Protein AF-A0A1F4R4M8-F1 (afdb_monomer_lite)

Foldseek 3Di:
DVVVVPDVVVVVVVVVVVVVVVVVVLVVVLVVCCVPQQVVQVPDPDPVSNVVSVVVNVVSVVVVVVVVVVPDPDDPPDDPDDDDDDDDDDDDDDDDDDDDDDDD

Radius of gyration: 30.91 Å; chains: 1; bounding box: 48×76×62 Å

Secondary structure (DSSP, 8-state):
-TTTT--HHHHHHHHHHHHHHHHHHHHHHHHHHIIIIIHHHHHSS-HHHHHHHHHHHHHHHHHHHHHHHTT---------------------------------

pLDDT: mean 76.57, std 21.93, range [35.12, 97.94]

Structure (mmCIF, N/CA/C/O backbone):
data_AF-A0A1F4R4M8-F1
#
_entry.id   AF-A0A1F4R4M8-F1
#
loop_
_atom_site.group_PDB
_atom_site.id
_atom_site.type_symbol
_atom_site.label_atom_id
_atom_site.label_alt_id
_atom_site.label_comp_id
_atom_site.label_asym_id
_atom_site.label_entity_id
_atom_site.label_seq_id
_atom_site.pdbx_PDB_ins_code
_atom_site.Cartn_x
_atom_site.Cartn_y
_atom_site.Cartn_z
_atom_site.occupancy
_atom_site.B_iso_or_equiv
_atom_site.auth_seq_id
_atom_site.auth_comp_id
_atom_site.auth_asym_id
_atom_site.auth_atom_id
_atom_site.pdbx_PDB_model_num
ATOM 1 N N . MET A 1 1 ? 11.068 -4.190 -20.394 1.00 91.06 1 MET A N 1
ATOM 2 C CA . MET A 1 1 ? 11.475 -2.790 -20.660 1.00 91.06 1 MET A CA 1
ATOM 3 C C . MET A 1 1 ? 12.982 -2.633 -20.593 1.00 91.06 1 MET A C 1
ATOM 5 O O . MET A 1 1 ? 13.548 -2.241 -21.595 1.00 91.06 1 MET A O 1
ATOM 9 N N . VAL A 1 2 ? 13.628 -2.990 -19.476 1.00 95.94 2 VAL A N 1
ATOM 10 C CA . VAL A 1 2 ? 15.100 -2.937 -19.349 1.00 95.94 2 VAL A CA 1
ATOM 11 C C . VAL A 1 2 ? 15.790 -3.867 -20.353 1.00 95.94 2 VAL A C 1
ATOM 13 O O . VAL A 1 2 ? 16.613 -3.418 -21.132 1.00 95.94 2 VAL A O 1
ATOM 16 N N . GLU A 1 3 ? 15.383 -5.139 -20.419 1.00 96.69 3 GLU A N 1
ATOM 17 C CA . GLU A 1 3 ? 15.922 -6.115 -21.391 1.00 96.69 3 GLU A CA 1
ATOM 18 C C . GLU A 1 3 ? 15.664 -5.732 -22.858 1.00 96.69 3 GLU A C 1
ATOM 20 O O . GLU A 1 3 ? 16.331 -6.229 -23.757 1.00 96.69 3 GLU A O 1
ATOM 25 N N . ALA A 1 4 ? 14.686 -4.853 -23.092 1.00 95.88 4 ALA A N 1
ATOM 26 C CA . ALA A 1 4 ? 14.323 -4.350 -24.413 1.00 95.88 4 ALA A CA 1
ATOM 27 C C . ALA A 1 4 ? 14.944 -2.971 -24.713 1.00 95.88 4 ALA A C 1
ATOM 29 O O . ALA A 1 4 ? 14.525 -2.330 -25.671 1.00 95.88 4 ALA A O 1
ATOM 30 N N . ASP A 1 5 ? 15.878 -2.505 -23.874 1.00 94.00 5 ASP A N 1
ATOM 31 C CA . ASP A 1 5 ? 16.572 -1.212 -23.977 1.00 94.00 5 ASP A CA 1
ATOM 32 C C . ASP A 1 5 ? 15.616 -0.013 -24.159 1.00 94.00 5 ASP A C 1
ATOM 34 O O . ASP A 1 5 ? 15.847 0.915 -24.934 1.00 94.00 5 ASP A O 1
ATOM 38 N N . ALA A 1 6 ? 14.475 -0.063 -23.457 1.00 96.81 6 ALA A N 1
ATOM 39 C CA . ALA A 1 6 ? 13.471 0.993 -23.496 1.00 96.81 6 ALA A CA 1
ATOM 40 C C . ALA A 1 6 ? 14.022 2.307 -22.921 1.00 96.81 6 ALA A C 1
ATOM 42 O O . ALA A 1 6 ? 14.856 2.313 -22.014 1.00 96.81 6 ALA A O 1
ATOM 43 N N . TYR A 1 7 ? 13.501 3.434 -23.406 1.00 97.69 7 TYR A N 1
ATOM 44 C CA . TYR A 1 7 ? 13.995 4.754 -23.034 1.00 97.69 7 TYR A CA 1
ATOM 45 C C . TYR A 1 7 ? 13.889 4.990 -21.517 1.00 97.69 7 TYR A C 1
ATOM 47 O O . TYR A 1 7 ? 12.810 4.888 -20.931 1.00 97.69 7 TYR A O 1
ATOM 55 N N . CYS A 1 8 ? 15.011 5.315 -20.865 1.00 97.75 8 CYS A N 1
ATOM 56 C CA . CYS A 1 8 ? 15.104 5.359 -19.400 1.00 97.75 8 CYS A CA 1
ATOM 57 C C . CYS A 1 8 ? 14.011 6.206 -18.713 1.00 97.75 8 CYS A C 1
ATOM 59 O O . CYS A 1 8 ? 13.453 5.737 -17.719 1.00 97.75 8 CYS A O 1
ATOM 61 N N . PRO A 1 9 ? 13.637 7.403 -19.211 1.00 96.94 9 PRO A N 1
ATOM 62 C CA . PRO A 1 9 ? 12.529 8.171 -18.642 1.00 96.94 9 PRO A CA 1
ATOM 63 C C . PRO A 1 9 ? 11.184 7.431 -18.627 1.00 96.94 9 PRO A C 1
ATOM 65 O O . PRO A 1 9 ? 10.409 7.610 -17.691 1.00 96.94 9 PRO A O 1
ATOM 68 N N . GLU A 1 10 ? 10.909 6.565 -19.605 1.00 97.12 10 GLU A N 1
ATOM 69 C CA . GLU A 1 10 ? 9.683 5.754 -19.638 1.00 97.12 10 GLU A CA 1
ATOM 70 C C . GLU A 1 10 ? 9.711 4.648 -18.580 1.00 97.12 10 GLU A C 1
ATOM 72 O O . GLU A 1 10 ? 8.706 4.399 -17.913 1.00 97.12 10 GLU A O 1
ATOM 77 N N . ILE A 1 11 ? 10.873 4.020 -18.373 1.00 97.94 11 ILE A N 1
ATOM 78 C CA . ILE A 1 11 ? 11.073 3.023 -17.311 1.00 97.94 11 ILE A CA 1
ATOM 79 C C . ILE A 1 11 ? 10.862 3.672 -15.941 1.00 97.94 11 ILE A C 1
ATOM 81 O O . ILE A 1 11 ? 10.142 3.129 -15.103 1.00 97.94 11 ILE A O 1
ATOM 85 N N . LEU A 1 12 ? 11.441 4.858 -15.726 1.00 97.44 12 LEU A N 1
ATOM 86 C CA . LEU A 1 12 ? 11.257 5.628 -14.495 1.00 97.44 12 LEU A CA 1
ATOM 87 C C . LEU A 1 12 ? 9.789 6.009 -14.282 1.00 97.44 12 LEU A C 1
ATOM 89 O O . LEU A 1 12 ? 9.268 5.854 -13.177 1.00 97.44 12 LEU A O 1
ATOM 93 N N . ALA A 1 13 ? 9.096 6.454 -15.332 1.00 97.31 13 ALA A N 1
ATOM 94 C CA . ALA A 1 13 ? 7.676 6.774 -15.255 1.00 97.31 13 ALA A CA 1
ATOM 95 C C . ALA A 1 13 ? 6.834 5.552 -14.848 1.00 97.31 13 ALA A C 1
ATOM 97 O O . ALA A 1 13 ? 5.946 5.676 -14.001 1.00 97.31 13 ALA A O 1
ATOM 98 N N . GLN A 1 14 ? 7.133 4.366 -15.389 1.00 97.44 14 GLN A N 1
ATOM 99 C CA . GLN A 1 14 ? 6.439 3.138 -15.001 1.00 97.44 14 GLN A CA 1
ATOM 100 C C . GLN A 1 14 ? 6.777 2.684 -13.579 1.00 97.44 14 GLN A C 1
ATOM 102 O O . GLN A 1 14 ? 5.871 2.306 -12.839 1.00 97.44 14 GLN A O 1
ATOM 107 N N . ALA A 1 15 ? 8.037 2.778 -13.153 1.00 97.38 15 ALA A N 1
ATOM 108 C CA . ALA A 1 15 ? 8.420 2.474 -11.775 1.00 97.38 15 ALA A CA 1
ATOM 109 C C . ALA A 1 15 ? 7.666 3.369 -10.774 1.00 97.38 15 ALA A C 1
ATOM 111 O O . ALA A 1 15 ? 7.116 2.882 -9.786 1.00 97.38 15 ALA A O 1
ATOM 112 N N . LEU A 1 16 ? 7.544 4.667 -11.072 1.00 97.00 16 LEU A N 1
ATOM 113 C CA . LEU A 1 16 ? 6.754 5.602 -10.267 1.00 97.00 16 LEU A CA 1
ATOM 114 C C . LEU A 1 16 ? 5.256 5.278 -10.288 1.00 97.00 16 LEU A C 1
ATOM 116 O O . LEU A 1 16 ? 4.578 5.450 -9.276 1.00 97.00 16 LEU A O 1
ATOM 120 N N . ALA A 1 17 ? 4.722 4.801 -11.414 1.00 97.12 17 ALA A N 1
ATOM 121 C CA . ALA A 1 17 ? 3.336 4.348 -11.486 1.00 97.12 17 ALA A CA 1
ATOM 122 C C . ALA A 1 17 ? 3.090 3.140 -10.566 1.00 97.12 17 ALA A C 1
ATOM 124 O O . ALA A 1 17 ? 2.095 3.123 -9.841 1.00 97.12 17 ALA A O 1
ATOM 125 N N . VAL A 1 18 ? 4.018 2.178 -10.533 1.00 97.88 18 VAL A N 1
ATOM 126 C CA . VAL A 1 18 ? 3.958 1.028 -9.618 1.00 97.88 18 VAL A CA 1
ATOM 127 C C . VAL A 1 18 ? 4.041 1.482 -8.162 1.00 97.88 18 VAL A C 1
ATOM 129 O O . VAL A 1 18 ? 3.224 1.046 -7.355 1.00 97.88 18 VAL A O 1
ATOM 132 N N . GLN A 1 19 ? 4.947 2.405 -7.826 1.00 95.94 19 GLN A N 1
ATOM 133 C CA . GLN A 1 19 ? 5.043 2.943 -6.466 1.00 95.94 19 GLN A CA 1
ATOM 134 C C . GLN A 1 19 ? 3.715 3.563 -6.012 1.00 95.94 19 GLN A C 1
ATOM 136 O O . GLN A 1 19 ? 3.204 3.228 -4.948 1.00 95.94 19 GLN A O 1
ATOM 141 N N . ARG A 1 20 ? 3.091 4.394 -6.856 1.00 95.19 20 ARG A N 1
ATOM 142 C CA . ARG A 1 20 ? 1.782 5.002 -6.557 1.00 95.19 20 ARG A CA 1
ATOM 143 C C . ARG A 1 20 ? 0.676 3.960 -6.394 1.00 95.19 20 ARG A C 1
ATOM 145 O O . ARG A 1 20 ? -0.207 4.130 -5.555 1.00 95.19 20 ARG A O 1
ATOM 152 N N . ALA A 1 21 ? 0.709 2.892 -7.190 1.00 96.56 21 ALA A N 1
ATOM 153 C CA . ALA A 1 21 ? -0.239 1.792 -7.060 1.00 96.56 21 ALA A CA 1
ATOM 154 C C . ALA A 1 21 ? -0.069 1.061 -5.717 1.00 96.56 21 ALA A C 1
ATOM 156 O O . ALA A 1 21 ? -1.066 0.773 -5.056 1.00 96.56 21 ALA A O 1
ATOM 157 N N . ILE A 1 22 ? 1.172 0.828 -5.279 1.00 95.81 22 ILE A N 1
ATOM 158 C CA . ILE A 1 22 ? 1.485 0.237 -3.969 1.00 95.81 22 ILE A CA 1
ATOM 159 C C . ILE A 1 22 ? 1.042 1.162 -2.831 1.00 95.81 22 ILE A C 1
ATOM 161 O O . ILE A 1 22 ? 0.443 0.690 -1.863 1.00 95.81 22 ILE A O 1
ATOM 165 N N . ASP A 1 23 ? 1.273 2.470 -2.947 1.00 89.69 23 ASP A N 1
ATOM 166 C CA . ASP A 1 23 ? 0.842 3.445 -1.942 1.00 89.69 23 ASP A CA 1
ATOM 167 C C . ASP A 1 23 ? -0.687 3.442 -1.798 1.00 89.69 23 ASP A C 1
ATOM 169 O O . ASP A 1 23 ? -1.215 3.411 -0.682 1.00 89.69 23 ASP A O 1
ATOM 173 N N . ARG A 1 24 ? -1.416 3.410 -2.924 1.00 94.31 24 ARG A N 1
ATOM 174 C CA . ARG A 1 24 ? -2.881 3.315 -2.914 1.00 94.31 24 ARG A CA 1
ATOM 175 C C . ARG A 1 24 ? -3.353 1.994 -2.320 1.00 94.31 24 ARG A C 1
ATOM 177 O O . ARG A 1 24 ? -4.240 2.009 -1.475 1.00 94.31 24 ARG A O 1
ATOM 184 N N . PHE A 1 25 ? -2.761 0.875 -2.728 1.00 94.81 25 PHE A N 1
ATOM 185 C CA . PHE A 1 25 ? -3.081 -0.439 -2.176 1.00 94.81 25 PHE A CA 1
ATOM 186 C C . PHE A 1 25 ? -2.876 -0.481 -0.656 1.00 94.81 25 PHE A C 1
ATOM 188 O O . PHE A 1 25 ? -3.743 -0.957 0.071 1.00 94.81 25 PHE A O 1
ATOM 195 N N . SER A 1 26 ? -1.768 0.079 -0.168 1.00 91.06 26 SER A N 1
ATOM 196 C CA . SER A 1 26 ? -1.457 0.142 1.263 1.00 91.06 26 SER A CA 1
ATOM 197 C C . SER A 1 26 ? -2.496 0.959 2.037 1.00 91.06 26 SER A C 1
ATOM 199 O O . SER A 1 26 ? -2.889 0.573 3.137 1.00 91.06 26 SER A O 1
ATOM 201 N N . PHE A 1 27 ? -2.972 2.067 1.458 1.00 91.50 27 PHE A N 1
ATOM 202 C CA . PHE A 1 27 ? -4.051 2.869 2.036 1.00 91.50 27 PHE A CA 1
ATOM 203 C C . PHE A 1 27 ? -5.369 2.087 2.125 1.00 91.50 27 PHE A C 1
ATOM 205 O O . PHE A 1 27 ? -5.974 2.043 3.192 1.00 91.50 27 PHE A O 1
ATOM 212 N N . GLU A 1 28 ? -5.790 1.445 1.033 1.00 95.94 28 GLU A N 1
ATOM 213 C CA . GLU A 1 28 ? -7.030 0.653 0.989 1.00 95.94 28 GLU A CA 1
ATOM 214 C C . GLU A 1 28 ? -6.993 -0.518 1.978 1.00 95.94 28 GLU A C 1
ATOM 216 O O . GLU A 1 28 ? -7.959 -0.769 2.698 1.00 95.94 28 GLU A O 1
ATOM 221 N N . LEU A 1 29 ? -5.854 -1.212 2.066 1.00 92.94 29 LEU A N 1
ATOM 222 C CA . LEU A 1 29 ? -5.663 -2.310 3.009 1.00 92.94 29 LEU A CA 1
ATOM 223 C C . LEU A 1 29 ? -5.7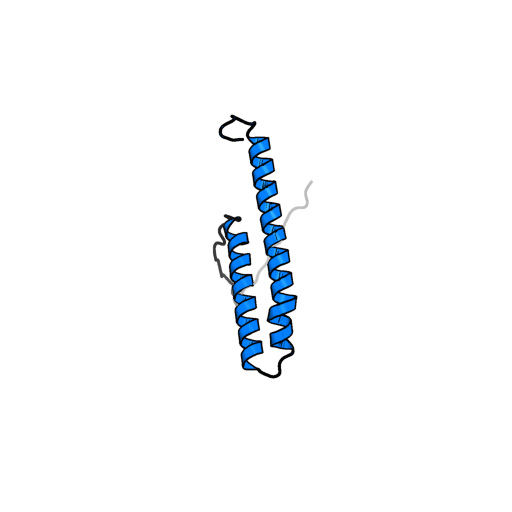90 -1.833 4.462 1.00 92.94 29 LEU A C 1
ATOM 225 O O . LEU A 1 29 ? -6.468 -2.476 5.265 1.00 92.94 29 LEU A O 1
ATOM 229 N N . LEU A 1 30 ? -5.169 -0.696 4.795 1.00 93.12 30 LEU A N 1
ATOM 230 C CA . LEU A 1 30 ? -5.274 -0.102 6.126 1.00 93.12 30 LEU A CA 1
ATOM 231 C C . LEU A 1 30 ? -6.710 0.334 6.434 1.00 93.12 30 LEU A C 1
ATOM 233 O O . LEU A 1 30 ? -7.206 0.063 7.526 1.00 93.12 30 LEU A O 1
ATOM 237 N N . GLN A 1 31 ? -7.387 0.975 5.479 1.00 94.12 31 GLN A N 1
ATOM 238 C CA . GLN A 1 31 ? -8.787 1.362 5.628 1.00 94.12 31 GLN A CA 1
ATOM 239 C C . GLN A 1 31 ? -9.660 0.138 5.934 1.00 94.12 31 GLN A C 1
ATOM 241 O O . GLN A 1 31 ? -10.394 0.140 6.922 1.00 94.12 31 GLN A O 1
ATOM 246 N N . HIS A 1 32 ? -9.527 -0.933 5.150 1.00 95.25 32 HIS A N 1
ATOM 247 C CA . HIS A 1 32 ? -10.293 -2.157 5.359 1.00 95.25 32 HIS A CA 1
ATOM 248 C C . HIS A 1 32 ? -10.012 -2.807 6.724 1.00 95.25 32 HIS A C 1
ATOM 250 O O . HIS A 1 32 ? -10.939 -3.236 7.414 1.00 95.25 32 HIS A O 1
ATOM 256 N N . HIS A 1 33 ? -8.746 -2.849 7.153 1.00 93.12 33 HIS A N 1
ATOM 257 C CA . HIS A 1 33 ? -8.368 -3.348 8.479 1.00 93.12 33 HIS A CA 1
ATOM 258 C C . HIS A 1 33 ? -9.014 -2.528 9.607 1.00 93.12 33 HIS A C 1
ATOM 260 O O . HIS A 1 33 ? -9.506 -3.092 10.586 1.00 93.12 33 HIS A O 1
ATOM 266 N N . LEU A 1 34 ? -9.067 -1.202 9.465 1.00 93.50 34 LEU A N 1
ATOM 267 C CA . LEU A 1 34 ? -9.719 -0.336 10.444 1.00 93.50 34 LEU A CA 1
ATOM 268 C C . LEU A 1 34 ? -11.232 -0.577 10.510 1.00 93.50 34 LEU A C 1
ATOM 270 O O . LEU A 1 34 ? -11.789 -0.711 11.600 1.00 93.50 34 LEU A O 1
ATOM 274 N N . GLU A 1 35 ? -11.894 -0.670 9.357 1.00 94.19 35 GLU A N 1
ATOM 275 C CA . GLU A 1 35 ? -13.342 -0.893 9.262 1.00 94.19 35 GLU A CA 1
ATOM 276 C C . GLU A 1 35 ? -13.777 -2.248 9.837 1.00 94.19 35 GLU A C 1
ATOM 278 O O . GLU A 1 35 ? -14.885 -2.363 10.365 1.00 94.19 35 GLU A O 1
ATOM 283 N N . THR A 1 36 ? -12.913 -3.264 9.763 1.00 92.31 36 THR A N 1
ATOM 284 C CA . THR A 1 36 ? -13.236 -4.639 10.169 1.00 92.31 36 THR A CA 1
ATOM 285 C C . THR A 1 36 ? -12.675 -4.997 11.542 1.00 92.31 36 THR A C 1
ATOM 287 O O . THR A 1 36 ? -13.446 -5.280 12.461 1.00 92.31 36 THR A O 1
ATOM 290 N N . CYS A 1 37 ? -11.355 -4.966 11.721 1.00 91.62 37 CYS A N 1
ATOM 291 C CA . CYS A 1 37 ? -10.689 -5.402 12.948 1.00 91.62 37 CYS A CA 1
ATOM 292 C C . CYS A 1 37 ? -10.806 -4.354 14.059 1.00 91.62 37 CYS A C 1
ATOM 294 O O . CYS A 1 37 ? -11.260 -4.661 15.164 1.00 91.62 37 CYS A O 1
ATOM 296 N N . PHE A 1 38 ? -10.444 -3.101 13.767 1.00 93.31 38 PHE A N 1
ATOM 297 C CA . PHE A 1 38 ? -10.379 -2.054 14.789 1.00 93.31 38 PHE A CA 1
ATOM 298 C C . PHE A 1 38 ? -11.768 -1.646 15.297 1.00 93.31 38 PHE A C 1
ATOM 300 O O . PHE A 1 38 ? -11.998 -1.610 16.506 1.00 93.31 38 PHE A O 1
ATOM 307 N N . VAL A 1 39 ? -12.728 -1.389 14.400 1.00 93.06 39 VAL A N 1
ATOM 308 C CA . VAL A 1 39 ? -14.105 -1.032 14.793 1.00 93.06 39 VAL A CA 1
ATOM 309 C C . VAL A 1 39 ? -14.747 -2.130 15.643 1.00 93.06 39 VAL A C 1
ATOM 311 O O . VAL A 1 39 ? -15.425 -1.818 16.624 1.00 93.06 39 VAL A O 1
ATOM 314 N N . SER A 1 40 ? -14.516 -3.401 15.307 1.00 91.25 40 SER A N 1
ATOM 315 C CA . SER A 1 40 ? -15.036 -4.531 16.085 1.00 91.25 40 SER A CA 1
ATOM 316 C C . SER A 1 40 ? -14.448 -4.565 17.496 1.00 91.25 40 SER A C 1
ATOM 318 O O . SER A 1 40 ? -15.201 -4.671 18.463 1.00 91.25 40 SER A O 1
ATOM 320 N N . ALA A 1 41 ? -13.130 -4.386 17.633 1.00 92.44 41 ALA A N 1
ATOM 321 C CA . ALA A 1 41 ? -12.459 -4.349 18.933 1.00 92.44 41 ALA A CA 1
ATOM 322 C C . ALA A 1 41 ? -12.919 -3.164 19.801 1.00 92.44 41 ALA A C 1
ATOM 324 O O . ALA A 1 41 ? -13.139 -3.315 21.001 1.00 92.44 41 ALA A O 1
ATOM 325 N N . VAL A 1 42 ? -13.128 -1.985 19.201 1.00 90.75 42 VAL A N 1
ATOM 326 C CA . VAL A 1 42 ? -13.577 -0.787 19.933 1.00 90.75 42 VAL A CA 1
ATOM 327 C C . VAL A 1 42 ? -15.034 -0.883 20.382 1.00 90.75 42 VAL A C 1
ATOM 329 O O . VAL A 1 42 ? -15.375 -0.390 21.458 1.00 90.75 42 VAL A O 1
ATOM 332 N N . ARG A 1 43 ? -15.898 -1.527 19.592 1.00 91.56 43 ARG A N 1
ATOM 333 C CA . ARG A 1 43 ? -17.309 -1.736 19.949 1.00 91.56 43 ARG A CA 1
ATOM 334 C C . ARG A 1 43 ? -17.517 -2.821 21.005 1.00 91.56 43 ARG A C 1
ATOM 336 O O . ARG A 1 43 ? -18.561 -2.808 21.647 1.00 91.56 43 ARG A O 1
ATOM 343 N N . GLY A 1 44 ? -16.562 -3.734 21.183 1.00 89.12 44 GLY A N 1
ATOM 344 C CA . GLY A 1 44 ? -16.610 -4.753 22.233 1.00 89.12 44 GLY A CA 1
ATOM 345 C C . GLY A 1 44 ? -16.467 -4.169 23.643 1.00 89.12 44 GLY A C 1
ATOM 346 O O . GLY A 1 44 ? -15.976 -3.052 23.817 1.00 89.12 44 GLY A O 1
ATOM 347 N N . ASP A 1 45 ? -16.868 -4.932 24.661 1.00 91.00 45 ASP A N 1
ATOM 348 C CA . ASP A 1 45 ? -16.844 -4.504 26.072 1.00 91.00 45 ASP A CA 1
ATOM 349 C C . ASP A 1 45 ? -15.483 -4.719 26.768 1.00 91.00 45 ASP A C 1
ATOM 351 O O . ASP A 1 45 ? -15.251 -4.212 27.866 1.00 91.00 45 ASP A O 1
ATOM 355 N N . SER A 1 46 ? -14.559 -5.451 26.135 1.00 95.25 46 SER A N 1
ATOM 356 C CA . SER A 1 46 ? -13.230 -5.748 26.685 1.00 95.25 46 SER A CA 1
ATOM 357 C C . SER A 1 46 ? -12.298 -4.544 26.574 1.00 95.25 46 SER A C 1
ATOM 359 O O . SER A 1 46 ? -11.891 -4.130 25.488 1.00 95.25 46 SER A O 1
ATOM 361 N N . GLN A 1 47 ? -11.895 -4.000 27.720 1.00 93.00 47 GLN A N 1
ATOM 362 C CA . GLN A 1 47 ? -10.914 -2.917 27.777 1.00 93.00 47 GLN A CA 1
ATOM 363 C C . GLN A 1 47 ? -9.527 -3.373 27.282 1.00 93.00 47 GLN A C 1
ATOM 365 O O . GLN A 1 47 ? -8.829 -2.596 26.632 1.00 93.00 47 GLN A O 1
ATOM 370 N N . GLN A 1 48 ? -9.173 -4.646 27.491 1.00 94.00 48 GLN A N 1
ATOM 371 C CA . GLN A 1 48 ? -7.919 -5.229 27.006 1.00 94.00 48 GLN A CA 1
ATOM 372 C C . GLN A 1 48 ? -7.865 -5.288 25.473 1.00 94.00 48 GLN A C 1
ATOM 374 O O . GLN A 1 48 ? -6.839 -4.938 24.885 1.00 94.00 48 GLN A O 1
ATOM 379 N N . ASP A 1 49 ? -8.971 -5.658 24.822 1.00 92.56 49 ASP A N 1
ATOM 380 C CA . ASP A 1 49 ? -9.049 -5.760 23.357 1.00 92.56 49 ASP A CA 1
ATOM 381 C C . ASP A 1 49 ? -8.910 -4.376 22.713 1.00 92.56 49 ASP A C 1
ATOM 383 O O . ASP A 1 49 ? -8.200 -4.206 21.720 1.00 92.56 49 ASP A O 1
ATOM 387 N N . ARG A 1 50 ? -9.520 -3.355 23.332 1.00 94.25 50 ARG A N 1
ATOM 388 C CA . ARG A 1 50 ? -9.404 -1.953 22.904 1.00 94.25 50 ARG A CA 1
ATOM 389 C C . ARG A 1 50 ? -7.966 -1.454 22.967 1.00 94.25 50 ARG A C 1
ATOM 391 O O . ARG A 1 50 ? -7.486 -0.841 22.015 1.00 94.25 50 ARG A O 1
ATOM 398 N N . GLU A 1 51 ? -7.269 -1.713 24.071 1.00 94.44 51 GLU A N 1
ATOM 399 C CA . GLU A 1 51 ? -5.863 -1.327 24.201 1.00 94.44 51 GLU A CA 1
ATOM 400 C C . GLU A 1 51 ? -4.968 -2.056 23.199 1.00 94.44 51 GLU A C 1
ATOM 402 O O . GLU A 1 51 ? -4.043 -1.459 22.645 1.00 94.44 51 GLU A O 1
ATOM 407 N N . GLN A 1 52 ? -5.228 -3.343 22.963 1.00 93.94 52 GLN A N 1
ATOM 408 C CA . GLN A 1 52 ? -4.454 -4.132 22.017 1.00 93.94 52 GLN A CA 1
ATOM 409 C C . GLN A 1 52 ? -4.615 -3.608 20.589 1.00 93.94 52 GLN A C 1
ATOM 411 O O . GLN A 1 52 ? -3.610 -3.391 19.914 1.00 93.94 52 GLN A O 1
ATOM 416 N N . ALA A 1 53 ? -5.847 -3.319 20.168 1.00 93.56 53 ALA A N 1
ATOM 417 C CA . ALA A 1 53 ? -6.131 -2.736 18.859 1.00 93.56 53 ALA A CA 1
ATOM 418 C C . ALA A 1 53 ? -5.476 -1.352 18.681 1.00 93.56 53 ALA A C 1
ATOM 420 O O . ALA A 1 53 ? -4.958 -1.033 17.613 1.00 93.56 53 ALA A O 1
ATOM 421 N N . LEU A 1 54 ? -5.433 -0.535 19.740 1.00 93.50 54 LEU A N 1
ATOM 422 C CA . LEU A 1 54 ? -4.710 0.744 19.753 1.00 93.50 54 LEU A CA 1
ATOM 423 C C . LEU A 1 54 ? -3.196 0.562 19.573 1.00 93.50 54 LEU A C 1
ATOM 425 O O . LEU A 1 54 ? -2.582 1.268 18.771 1.00 93.50 54 LEU A O 1
ATOM 429 N N . ARG A 1 55 ? -2.590 -0.388 20.296 1.00 94.81 55 ARG A N 1
ATOM 430 C CA . ARG A 1 55 ? -1.161 -0.715 20.164 1.00 94.81 55 ARG A CA 1
ATOM 431 C C . ARG A 1 55 ? -0.828 -1.208 18.756 1.00 94.81 55 ARG A C 1
ATOM 433 O O . ARG A 1 55 ? 0.172 -0.777 18.183 1.00 94.81 55 ARG A O 1
ATOM 440 N N . GLU A 1 56 ? -1.672 -2.069 18.193 1.00 93.94 56 GLU A N 1
ATOM 441 C CA . GLU A 1 56 ? -1.532 -2.570 16.825 1.00 93.94 56 GLU A CA 1
ATOM 442 C C . GLU A 1 56 ? -1.586 -1.430 15.804 1.00 93.94 56 GLU A C 1
ATOM 444 O O . GLU A 1 56 ? -0.682 -1.298 14.976 1.00 93.94 56 GLU A O 1
ATOM 449 N N . LEU A 1 57 ? -2.574 -0.539 15.924 1.00 92.00 57 LEU A N 1
ATOM 450 C CA . LEU A 1 57 ? -2.718 0.603 15.030 1.00 92.00 57 LEU A CA 1
ATOM 451 C C . LEU A 1 57 ? -1.487 1.518 15.057 1.00 92.00 57 LEU A C 1
ATOM 453 O O . LEU A 1 57 ? -0.961 1.892 14.007 1.00 92.00 57 LEU A O 1
ATOM 457 N N . LEU A 1 58 ? -0.990 1.854 16.250 1.00 91.69 58 LEU A N 1
ATOM 458 C CA . LEU A 1 58 ? 0.208 2.684 16.399 1.00 91.69 58 LEU A CA 1
ATOM 459 C C . LEU A 1 58 ? 1.446 2.025 15.780 1.00 91.69 58 LEU A C 1
ATOM 461 O O . LEU A 1 58 ? 2.251 2.712 15.151 1.00 91.69 58 LEU A O 1
ATOM 465 N N . ASN A 1 59 ? 1.590 0.705 15.911 1.00 91.00 59 ASN A N 1
ATOM 466 C CA . ASN A 1 59 ? 2.701 -0.033 15.313 1.00 91.00 59 ASN A CA 1
ATOM 467 C C . ASN A 1 59 ? 2.649 -0.007 13.773 1.00 91.00 59 ASN A C 1
ATOM 469 O O . ASN A 1 59 ? 3.669 0.228 13.115 1.00 91.00 59 ASN A O 1
ATOM 473 N N . ILE A 1 60 ? 1.457 -0.173 13.188 1.00 88.75 60 ILE A N 1
ATOM 474 C CA . ILE A 1 60 ? 1.256 -0.047 11.737 1.00 88.75 60 ILE A CA 1
ATOM 475 C C . ILE A 1 60 ? 1.648 1.362 11.275 1.00 88.75 60 ILE A C 1
ATOM 477 O O . ILE A 1 60 ? 2.465 1.498 10.365 1.00 88.75 60 ILE A O 1
ATOM 481 N N . PHE A 1 61 ? 1.170 2.413 11.951 1.00 86.00 61 PHE A N 1
ATOM 482 C CA . PHE A 1 61 ? 1.521 3.797 11.615 1.00 86.00 61 PHE A CA 1
ATOM 483 C C . PHE A 1 61 ? 3.021 4.087 11.724 1.00 86.00 61 PHE A C 1
ATOM 485 O O . PHE A 1 61 ? 3.575 4.729 10.833 1.00 86.00 61 PHE A O 1
ATOM 492 N N . GLN A 1 62 ? 3.701 3.605 12.768 1.00 85.00 62 GLN A N 1
ATOM 493 C CA . GLN A 1 62 ? 5.155 3.757 12.893 1.00 85.00 62 GLN A CA 1
ATOM 494 C C . GLN A 1 62 ? 5.899 3.081 11.740 1.00 85.00 62 GLN A C 1
ATOM 496 O O . GLN A 1 62 ? 6.890 3.614 11.244 1.00 85.00 62 GLN A O 1
ATOM 501 N N . THR A 1 63 ? 5.416 1.925 11.294 1.00 80.44 63 THR A N 1
ATOM 502 C CA . THR A 1 63 ? 6.015 1.183 10.183 1.00 80.44 63 THR A CA 1
ATOM 503 C C . TH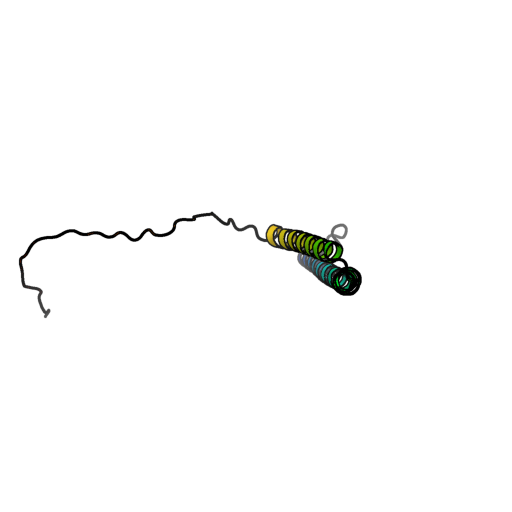R A 1 63 ? 5.788 1.921 8.862 1.00 80.44 63 THR A C 1
ATOM 505 O O . THR A 1 63 ? 6.738 2.151 8.115 1.00 80.44 63 THR A O 1
ATOM 508 N N . SER A 1 64 ? 4.570 2.406 8.609 1.00 77.81 64 SER A N 1
ATOM 509 C CA . SER A 1 64 ? 4.239 3.216 7.430 1.00 77.81 64 SER A CA 1
ATOM 510 C C . SER A 1 64 ? 4.959 4.571 7.402 1.00 77.81 64 SER A C 1
ATOM 512 O O . SER A 1 64 ? 5.319 5.048 6.328 1.00 77.81 64 SER A O 1
ATOM 514 N N . ALA A 1 65 ? 5.194 5.198 8.559 1.00 70.12 65 ALA A N 1
ATOM 515 C CA . ALA A 1 65 ? 5.940 6.452 8.664 1.00 70.12 65 ALA A CA 1
ATOM 516 C C . ALA A 1 65 ? 7.434 6.253 8.377 1.00 70.12 65 ALA A C 1
ATOM 518 O O . ALA A 1 65 ? 8.003 7.032 7.617 1.00 70.12 65 ALA A O 1
ATOM 519 N N . LYS A 1 66 ? 8.044 5.178 8.900 1.00 61.28 66 LYS A N 1
ATOM 520 C CA . LYS A 1 66 ? 9.447 4.813 8.624 1.00 61.28 66 LYS A CA 1
ATOM 521 C C . LYS A 1 66 ? 9.711 4.578 7.136 1.00 61.28 66 LYS A C 1
ATOM 523 O O . LYS A 1 66 ? 10.770 4.949 6.640 1.00 61.28 66 LYS A O 1
ATOM 528 N N . LEU A 1 67 ? 8.740 4.017 6.411 1.00 58.06 67 LEU A N 1
ATOM 529 C CA . LEU A 1 67 ? 8.833 3.847 4.956 1.00 58.06 67 LEU A CA 1
ATOM 530 C C . LEU A 1 67 ? 8.869 5.189 4.206 1.00 58.06 67 LEU A C 1
ATOM 532 O O . LEU A 1 67 ? 9.520 5.285 3.171 1.00 58.06 67 LEU A O 1
ATOM 536 N N . LYS A 1 68 ? 8.219 6.237 4.731 1.00 60.16 68 LYS A N 1
ATOM 537 C CA . LYS A 1 68 ? 8.235 7.581 4.129 1.00 60.16 68 LYS A CA 1
ATOM 538 C C . LYS A 1 68 ? 9.510 8.358 4.467 1.00 60.16 68 LYS A C 1
ATOM 540 O O . LYS A 1 68 ? 10.032 9.052 3.602 1.00 60.16 68 LYS A O 1
ATOM 545 N N . THR A 1 69 ? 10.043 8.223 5.684 1.00 49.44 69 THR A N 1
ATOM 546 C CA . THR A 1 69 ? 11.295 8.889 6.089 1.00 49.44 69 THR A CA 1
ATOM 547 C C . THR A 1 69 ? 12.548 8.243 5.507 1.00 49.44 69 THR A C 1
ATOM 549 O O . THR A 1 69 ? 13.510 8.955 5.252 1.00 49.44 69 THR A O 1
ATOM 552 N N . ALA A 1 70 ? 12.539 6.945 5.185 1.00 50.12 70 ALA A N 1
ATOM 553 C CA . ALA A 1 70 ? 13.645 6.314 4.454 1.00 50.12 70 ALA A CA 1
ATOM 554 C C . ALA A 1 70 ? 13.844 6.875 3.025 1.00 50.12 70 ALA A C 1
ATOM 556 O O . ALA A 1 70 ? 14.902 6.677 2.433 1.00 50.12 70 ALA A O 1
ATOM 557 N N . GLY A 1 71 ? 12.849 7.588 2.476 1.00 45.53 71 GLY A N 1
ATOM 558 C CA . GLY A 1 71 ? 12.938 8.300 1.197 1.00 45.53 71 GLY A CA 1
ATOM 559 C C . GLY A 1 71 ? 13.384 9.766 1.299 1.00 45.53 71 GLY A C 1
ATOM 560 O O . GLY A 1 71 ? 13.602 10.393 0.266 1.00 45.53 71 GLY A O 1
ATOM 561 N N . HIS A 1 72 ? 13.526 10.323 2.507 1.00 39.31 72 HIS A N 1
ATOM 562 C CA . HIS A 1 72 ? 14.052 11.671 2.743 1.00 39.31 72 HIS A CA 1
ATOM 563 C C . HIS A 1 72 ? 15.406 11.559 3.447 1.00 39.31 72 HIS A C 1
ATOM 565 O O . HIS A 1 72 ? 15.504 11.543 4.671 1.00 39.31 72 HIS A O 1
ATOM 571 N N . HIS A 1 73 ? 16.466 11.475 2.650 1.00 38.94 73 HIS A N 1
ATOM 572 C CA . HIS A 1 73 ? 17.826 11.683 3.125 1.00 38.94 73 HIS A CA 1
ATOM 573 C C . HIS A 1 73 ? 18.034 13.194 3.339 1.00 38.94 73 HIS A C 1
ATOM 575 O O . HIS A 1 73 ? 18.540 13.873 2.456 1.00 38.94 73 HIS A O 1
ATOM 581 N N . GLU A 1 74 ? 17.637 13.723 4.497 1.00 35.12 74 GLU A N 1
ATOM 582 C CA . GLU A 1 74 ? 18.216 14.951 5.054 1.00 35.12 74 GL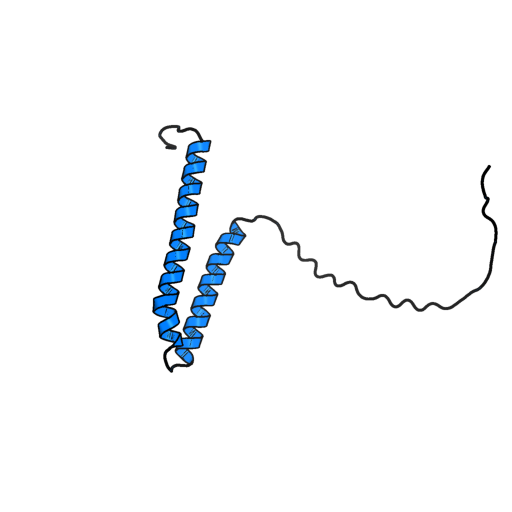U A CA 1
ATOM 583 C C . GLU A 1 74 ? 18.433 14.763 6.556 1.00 35.12 74 GLU A C 1
ATOM 585 O O . GLU A 1 74 ? 17.545 14.339 7.298 1.00 35.12 74 GLU A O 1
ATOM 590 N N . ALA A 1 75 ? 19.673 15.015 6.967 1.00 42.88 75 ALA A N 1
ATOM 591 C CA . ALA A 1 75 ? 20.139 14.940 8.334 1.00 42.88 75 ALA A CA 1
ATOM 592 C C . ALA A 1 75 ? 19.332 15.897 9.217 1.00 42.88 75 ALA A C 1
ATOM 594 O O . ALA A 1 75 ? 19.361 17.109 9.022 1.00 42.88 75 ALA A O 1
ATOM 595 N N . VAL A 1 76 ? 18.648 15.352 10.220 1.00 42.94 76 VAL A N 1
ATOM 596 C CA . VAL A 1 76 ? 18.301 16.138 11.401 1.00 4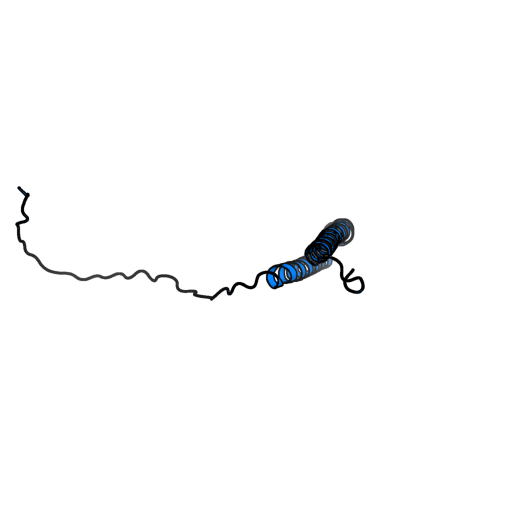2.94 76 VAL A CA 1
ATOM 597 C C . VAL A 1 76 ? 19.528 16.080 12.300 1.00 42.94 76 VAL A C 1
ATOM 599 O O . VAL A 1 76 ? 19.703 15.133 13.068 1.00 42.94 76 VAL A O 1
ATOM 602 N N . GLU A 1 77 ? 20.421 17.055 12.133 1.00 41.47 77 GLU A N 1
ATOM 603 C CA . GLU A 1 77 ? 21.344 17.438 13.197 1.00 41.47 77 GLU A CA 1
ATOM 604 C C . GLU A 1 77 ? 20.485 17.866 14.390 1.00 41.47 77 GLU A C 1
ATOM 606 O O . GLU A 1 77 ? 19.651 18.768 14.300 1.00 41.47 77 GLU A O 1
ATOM 611 N N . GLY A 1 78 ? 20.615 17.122 15.484 1.00 49.22 78 GLY A N 1
ATOM 612 C CA . GLY A 1 78 ? 20.094 17.545 16.767 1.00 49.22 78 GLY A CA 1
ATOM 613 C C . GLY A 1 78 ? 21.004 18.629 17.320 1.00 49.22 78 GLY A C 1
ATOM 614 O O . GLY A 1 78 ? 22.136 18.331 17.681 1.00 49.22 78 GLY A O 1
ATOM 615 N N . ASP A 1 79 ? 20.479 19.841 17.429 1.00 40.78 79 ASP A N 1
ATOM 616 C CA . ASP A 1 79 ? 20.977 20.863 18.344 1.00 40.78 79 ASP A CA 1
ATOM 617 C C . ASP A 1 79 ? 19.794 21.327 19.202 1.00 40.78 79 ASP A C 1
ATOM 619 O O . ASP A 1 79 ? 19.101 22.308 18.923 1.00 40.78 79 ASP A O 1
ATOM 623 N N . ASP A 1 80 ? 19.537 20.548 20.254 1.00 46.75 80 ASP A N 1
ATOM 624 C CA . ASP A 1 80 ? 18.933 21.042 21.487 1.00 46.75 80 ASP A CA 1
ATOM 625 C C . ASP A 1 80 ? 19.901 22.069 22.104 1.00 46.75 80 ASP A C 1
ATOM 627 O O . ASP A 1 80 ? 20.721 21.725 22.952 1.00 46.75 80 ASP A O 1
ATOM 631 N N . ASP A 1 81 ? 19.808 23.338 21.698 1.00 44.34 81 ASP A N 1
ATOM 632 C CA . ASP A 1 81 ? 20.396 24.446 22.458 1.00 44.34 81 ASP A CA 1
ATOM 633 C C . ASP A 1 81 ? 19.353 25.557 22.661 1.00 44.34 81 ASP A C 1
ATOM 635 O O . ASP A 1 81 ? 19.109 26.442 21.837 1.00 44.34 81 ASP A O 1
ATOM 639 N N . LEU A 1 82 ? 18.659 25.436 23.794 1.00 52.38 82 LEU A N 1
ATOM 640 C CA . LEU A 1 82 ? 17.800 26.455 24.384 1.00 52.38 82 LEU A CA 1
ATOM 641 C C . LEU A 1 82 ? 18.651 27.704 24.691 1.00 52.38 82 LEU A C 1
ATOM 643 O O . LEU A 1 82 ? 19.567 27.608 25.512 1.00 52.38 82 LEU A O 1
ATOM 647 N N . PRO A 1 83 ? 18.339 28.910 24.179 1.00 47.34 83 PRO A N 1
ATOM 648 C CA . PRO A 1 83 ? 19.067 30.093 24.610 1.00 47.34 83 PRO A CA 1
ATOM 649 C C . PRO A 1 83 ? 18.676 30.456 26.049 1.00 47.34 83 PRO A C 1
ATOM 651 O O . PRO A 1 83 ? 17.604 31.001 26.324 1.00 47.34 83 PRO A O 1
ATOM 654 N N . ALA A 1 84 ? 19.584 30.164 26.982 1.00 50.22 84 ALA A N 1
ATOM 655 C CA . ALA A 1 84 ? 19.536 30.639 28.355 1.00 50.22 84 ALA A CA 1
ATOM 656 C C . ALA A 1 84 ? 19.569 32.179 28.396 1.00 50.22 84 ALA A C 1
ATOM 658 O O . ALA A 1 84 ? 20.483 32.831 27.887 1.00 50.22 84 ALA A O 1
ATOM 659 N N . HIS A 1 85 ? 18.564 32.759 29.053 1.00 47.06 85 HIS A N 1
ATOM 660 C CA . HIS A 1 85 ? 18.492 34.177 29.388 1.00 47.06 85 HIS A CA 1
ATOM 661 C C . HIS A 1 85 ? 19.724 34.613 30.197 1.00 47.06 85 HIS A C 1
ATOM 663 O O . HIS A 1 85 ? 19.874 34.257 31.366 1.00 47.06 85 HIS A O 1
ATOM 669 N N . GLN A 1 86 ? 20.584 35.442 29.605 1.00 44.66 86 GLN A N 1
ATOM 670 C CA . GLN A 1 86 ? 21.651 36.117 30.340 1.00 44.66 86 GLN A CA 1
ATOM 671 C C . GLN A 1 86 ? 21.113 37.389 31.006 1.00 44.66 86 GLN A C 1
ATOM 673 O O . GLN A 1 86 ? 21.058 38.464 30.410 1.00 44.66 86 GLN A O 1
ATOM 678 N N . SER A 1 87 ? 20.762 37.261 32.286 1.00 49.09 87 SER A N 1
ATOM 679 C CA . SER A 1 87 ? 20.746 38.378 33.232 1.00 49.09 87 SER A CA 1
ATOM 680 C C . SER A 1 87 ? 22.167 38.915 33.389 1.00 49.09 87 SE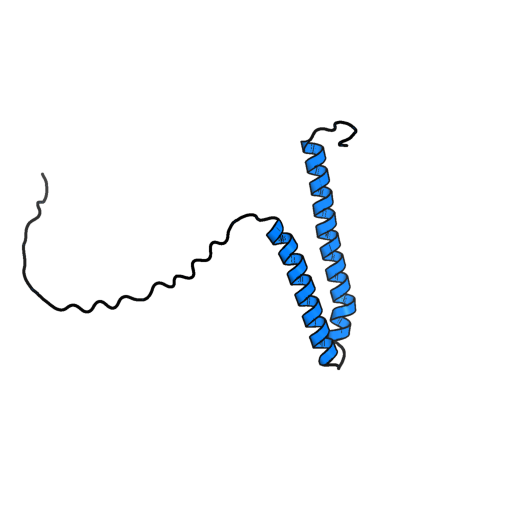R A C 1
ATOM 682 O O . SER A 1 87 ? 22.983 38.317 34.087 1.00 49.09 87 SER A O 1
ATOM 684 N N . THR A 1 88 ? 22.470 40.061 32.783 1.00 48.28 88 THR A N 1
ATOM 685 C CA . THR A 1 88 ? 23.664 40.835 33.141 1.00 48.28 88 THR A CA 1
ATOM 686 C C . THR A 1 88 ? 23.252 42.068 33.934 1.00 48.28 88 THR A C 1
ATOM 688 O O . THR A 1 88 ? 22.851 43.105 33.417 1.00 48.28 88 THR A O 1
ATOM 691 N N . SER A 1 89 ? 23.357 41.922 35.252 1.00 48.81 89 SER A N 1
ATOM 692 C CA . SER A 1 89 ? 23.487 43.036 36.178 1.00 48.81 89 SER A CA 1
ATOM 693 C C . SER A 1 89 ? 24.924 43.549 36.095 1.00 48.81 89 SER A C 1
ATOM 695 O O . SER A 1 89 ? 25.857 42.823 36.442 1.00 48.81 89 SER A O 1
ATOM 697 N N . LYS A 1 90 ? 25.127 44.796 35.656 1.00 55.16 90 LYS A N 1
ATOM 698 C CA . LYS A 1 90 ? 26.330 45.544 36.033 1.00 55.16 90 LYS A CA 1
ATOM 699 C C . LYS A 1 90 ? 26.046 47.036 36.127 1.00 55.16 90 LYS A C 1
ATOM 701 O O . LYS A 1 90 ? 25.818 47.733 35.144 1.00 55.16 90 LYS A O 1
ATOM 706 N N . ALA A 1 91 ? 26.075 47.487 37.371 1.00 48.06 91 ALA A N 1
ATOM 707 C CA . ALA A 1 91 ? 26.098 48.870 37.780 1.00 48.06 91 ALA A CA 1
ATOM 708 C C . ALA A 1 91 ? 27.274 49.647 37.162 1.00 48.06 91 ALA A C 1
ATOM 710 O O . ALA A 1 91 ? 28.393 49.140 37.084 1.00 48.06 91 ALA A O 1
ATOM 711 N N . GLY A 1 92 ? 27.026 50.929 36.888 1.00 42.59 92 GLY A N 1
ATOM 712 C CA . GLY A 1 92 ? 28.010 51.976 37.145 1.00 42.59 92 GLY A CA 1
ATOM 713 C C . GLY A 1 92 ? 28.585 52.712 35.935 1.00 42.59 92 GLY A C 1
ATOM 714 O O . GLY A 1 92 ? 29.441 52.189 35.232 1.00 42.59 92 GLY A O 1
ATOM 715 N N . ARG A 1 93 ? 28.267 54.017 35.919 1.00 49.28 93 ARG A N 1
ATOM 716 C CA . ARG A 1 93 ? 29.169 55.167 35.689 1.00 49.28 93 ARG A CA 1
ATOM 717 C C . ARG A 1 93 ? 28.999 55.951 34.374 1.00 49.28 93 ARG A C 1
ATOM 719 O O . ARG A 1 93 ? 29.607 55.667 33.356 1.00 49.28 93 ARG A O 1
ATOM 726 N N . SER A 1 94 ? 28.179 56.995 34.492 1.00 47.78 94 SER A N 1
ATOM 727 C CA . SER A 1 94 ? 28.505 58.416 34.274 1.00 47.78 94 SER A CA 1
ATOM 728 C C . SER A 1 94 ? 29.43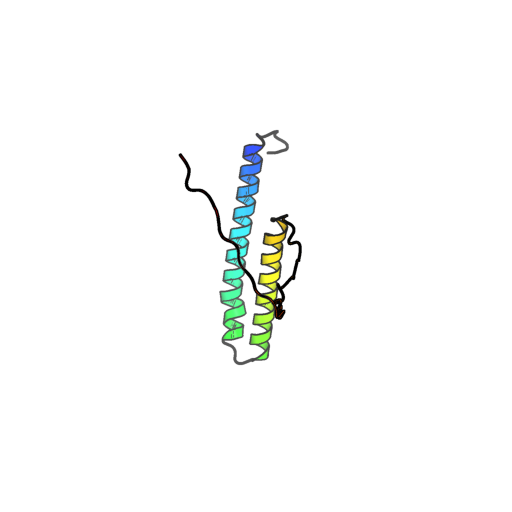0 58.838 33.119 1.00 47.78 94 SER A C 1
ATOM 730 O O . SER A 1 94 ? 30.637 58.633 33.191 1.00 47.78 94 SER A O 1
ATOM 732 N N . GLY A 1 95 ? 28.889 59.686 32.234 1.00 46.66 95 GLY A N 1
ATOM 733 C CA . GLY A 1 95 ? 29.561 60.923 31.793 1.00 46.66 95 GLY A CA 1
ATOM 734 C C . GLY A 1 95 ? 29.686 61.145 30.273 1.00 46.66 95 GLY A C 1
ATOM 735 O O . GLY A 1 95 ? 29.815 60.167 29.549 1.00 46.66 95 GLY A O 1
ATOM 736 N N . PRO A 1 96 ? 29.632 62.404 29.774 1.00 58.03 96 PRO A N 1
ATOM 737 C CA . PRO A 1 96 ? 29.047 62.733 28.466 1.00 58.03 96 PRO A CA 1
ATOM 738 C C . PRO A 1 96 ? 30.033 63.319 27.428 1.00 58.03 96 PRO A C 1
ATOM 740 O O . PRO A 1 96 ? 31.007 63.966 27.798 1.00 58.03 96 PRO A O 1
ATOM 743 N N . ALA A 1 97 ? 29.718 63.188 26.132 1.00 52.44 97 ALA A N 1
ATOM 744 C CA . ALA A 1 97 ? 30.173 64.054 25.024 1.00 52.44 97 ALA A CA 1
ATOM 745 C C . ALA A 1 97 ? 29.328 63.703 23.776 1.00 52.44 97 ALA A C 1
ATOM 747 O O . ALA A 1 97 ? 29.282 62.545 23.388 1.00 52.44 97 ALA A O 1
ATOM 748 N N . ALA A 1 98 ? 28.433 64.545 23.253 1.00 53.31 98 ALA A N 1
ATOM 749 C CA . ALA A 1 98 ? 28.653 65.786 22.507 1.00 53.31 98 ALA A CA 1
ATOM 750 C C . ALA A 1 98 ? 29.515 65.608 21.238 1.00 53.31 98 ALA A C 1
ATOM 752 O O . ALA A 1 98 ? 30.723 65.437 21.353 1.00 53.31 98 ALA A O 1
ATOM 753 N N . GLN A 1 99 ? 28.857 65.836 20.085 1.00 55.28 99 GLN A N 1
ATOM 754 C CA . GLN A 1 99 ? 29.361 66.269 18.761 1.00 55.28 99 GLN A CA 1
ATOM 755 C C . GLN A 1 99 ? 29.393 65.209 17.637 1.00 55.28 99 GLN A C 1
ATOM 757 O O . GLN A 1 99 ? 30.300 64.392 17.571 1.00 55.28 99 GLN A O 1
ATOM 762 N N . ASP A 1 100 ? 28.434 65.319 16.705 1.00 50.12 100 ASP A N 1
ATOM 763 C CA . ASP A 1 100 ? 28.505 64.847 15.305 1.00 50.12 100 ASP A CA 1
ATOM 764 C C . ASP A 1 100 ? 27.564 65.749 14.464 1.00 50.12 100 ASP A C 1
ATOM 766 O O . ASP A 1 100 ? 26.358 65.795 14.700 1.00 50.12 100 ASP A O 1
ATOM 770 N N . LEU A 1 101 ? 28.089 66.807 13.834 1.00 58.62 101 LEU A N 1
ATOM 771 C CA . LEU A 1 101 ? 28.440 66.913 12.404 1.00 58.62 101 LEU A CA 1
ATOM 772 C C . LEU A 1 101 ? 27.276 66.670 11.423 1.00 58.62 101 LEU A C 1
ATOM 774 O O . LEU A 1 101 ? 27.185 65.663 10.727 1.00 58.62 101 LEU A O 1
ATOM 778 N N . GLY A 1 102 ? 26.434 67.696 11.270 1.00 52.09 102 GLY A N 1
ATOM 779 C CA . GLY A 1 102 ? 25.565 67.859 10.106 1.00 52.09 102 GLY A CA 1
ATOM 780 C C . GLY A 1 102 ? 26.325 68.445 8.910 1.00 52.09 102 GLY A C 1
ATOM 781 O O . GLY A 1 102 ? 26.544 69.651 8.842 1.00 52.09 102 GLY A O 1
ATOM 782 N N . ARG A 1 103 ? 26.708 67.555 7.990 1.00 55.12 103 ARG A N 1
ATOM 783 C CA . ARG A 1 103 ? 27.152 67.755 6.595 1.00 55.12 103 ARG A CA 1
ATOM 784 C C . ARG A 1 103 ? 26.678 69.040 5.888 1.00 55.12 103 ARG A C 1
ATOM 786 O O . ARG A 1 103 ? 25.478 69.283 5.760 1.00 55.12 103 ARG A O 1
ATOM 793 N N . ARG A 1 104 ? 27.632 69.722 5.250 1.00 56.03 104 ARG A N 1
ATOM 794 C CA . ARG A 1 104 ? 27.544 70.184 3.855 1.00 56.03 104 ARG A CA 1
ATOM 795 C C . ARG A 1 104 ? 28.730 69.614 3.093 1.00 56.03 104 ARG A C 1
ATOM 797 O O . ARG A 1 104 ? 29.782 69.436 3.744 1.00 56.03 104 ARG A O 1
#

Sequence (104 aa):
MVEADAYCPEILAQALAVQRAIDRFSFELLQHHLETCFVSAVRGDSQQDREQALRELLNIFQTSAKLKTAGHHEAVEGDDDLPAHQSTSKAGRSGPAAQDLGRR